Protein AF-0000000082959974 (afdb_homodimer)

Structure (mmCIF, N/CA/C/O backbone):
data_AF-0000000082959974-model_v1
#
loop_
_entity.id
_entity.type
_entity.pdbx_description
1 polymer 'CC192 protein'
#
loop_
_atom_site.group_PDB
_atom_site.id
_atom_site.type_symbol
_atom_site.label_atom_id
_atom_site.label_alt_id
_atom_site.label_comp_id
_atom_site.label_asym_id
_atom_site.label_entity_id
_atom_site.label_seq_id
_atom_site.pdbx_PDB_ins_code
_atom_site.Cartn_x
_atom_site.Cartn_y
_atom_site.Cartn_z
_atom_site.occupancy
_atom_site.B_iso_or_equiv
_atom_site.auth_seq_id
_atom_site.auth_comp_id
_atom_site.auth_asym_id
_atom_site.auth_atom_id
_atom_site.pdbx_PDB_model_num
ATOM 1 N N . LEU A 1 1 ? -2.906 54.062 16.203 1 38.41 1 LEU A N 1
ATOM 2 C CA . LEU A 1 1 ? -3.529 53.469 15.031 1 38.41 1 LEU A CA 1
ATOM 3 C C . LEU A 1 1 ? -2.672 52.312 14.477 1 38.41 1 LEU A C 1
ATOM 5 O O . LEU A 1 1 ? -3.191 51.406 13.852 1 38.41 1 LEU A O 1
ATOM 9 N N . LYS A 1 2 ? -1.518 52.5 14.406 1 48.66 2 LYS A N 1
ATOM 10 C CA . LYS A 1 2 ? -0.481 51.656 13.797 1 48.66 2 LYS A CA 1
ATOM 11 C C . LYS A 1 2 ? -0.351 50.312 14.516 1 48.66 2 LYS A C 1
ATOM 13 O O . LYS A 1 2 ? -0.073 49.312 13.891 1 48.66 2 LYS A O 1
ATOM 18 N N . LYS A 1 3 ? -0.309 50.344 15.781 1 52.84 3 LYS A N 1
ATOM 19 C CA . LYS A 1 3 ? -0.151 49.188 16.641 1 52.84 3 LYS A CA 1
ATOM 20 C C . LYS A 1 3 ? -1.328 48.219 16.484 1 52.84 3 LYS A C 1
ATOM 22 O O . LYS A 1 3 ? -1.151 47 16.5 1 52.84 3 LYS A O 1
ATOM 27 N N . GLU A 1 4 ? -2.557 48.75 16.391 1 52.41 4 GLU A N 1
ATOM 28 C CA . GLU A 1 4 ? -3.799 48 16.234 1 52.41 4 GLU A CA 1
ATOM 29 C C . GLU A 1 4 ? -3.82 47.219 14.914 1 52.41 4 GLU A C 1
ATOM 31 O O . GLU A 1 4 ? -4.328 46.094 14.844 1 52.41 4 GLU A O 1
ATOM 36 N N . SER A 1 5 ? -3.242 47.938 13.836 1 54.25 5 SER A N 1
ATOM 37 C CA . SER A 1 5 ? -3.312 47.469 12.453 1 54.25 5 SER A CA 1
ATOM 38 C C . SER A 1 5 ? -2.432 46.219 12.242 1 54.25 5 SER A C 1
ATOM 40 O O . SER A 1 5 ? -2.797 45.312 11.5 1 54.25 5 SER A O 1
ATOM 42 N N . LEU A 1 6 ? -1.198 46.469 12.867 1 54.16 6 LEU A N 1
ATOM 43 C CA . LEU A 1 6 ? -0.273 45.344 12.695 1 54.16 6 LEU A CA 1
ATOM 44 C C . LEU A 1 6 ? -0.819 44.094 13.359 1 54.16 6 LEU A C 1
ATOM 46 O O . LEU A 1 6 ? -0.614 42.969 12.859 1 54.16 6 LEU A O 1
ATOM 50 N N . GLU A 1 7 ? -1.55 44.438 14.484 1 61.69 7 GLU A N 1
ATOM 51 C CA . GLU A 1 7 ? -2.084 43.312 15.227 1 61.69 7 GLU A CA 1
ATOM 52 C C . GLU A 1 7 ? -3.131 42.562 14.406 1 61.69 7 GLU A C 1
ATOM 54 O O . GLU A 1 7 ? -3.201 41.312 14.453 1 61.69 7 GLU A O 1
ATOM 59 N N . THR A 1 8 ? -3.787 43.531 13.547 1 66.94 8 THR A N 1
ATOM 60 C CA . THR A 1 8 ? -4.867 42.969 12.758 1 66.94 8 THR A CA 1
ATOM 61 C C . THR A 1 8 ? -4.312 42.188 11.57 1 66.94 8 THR A C 1
ATOM 63 O O . THR A 1 8 ? -4.785 41.062 11.273 1 66.94 8 THR A O 1
ATOM 66 N N . GLY A 1 9 ? -3.162 42.656 10.938 1 71.44 9 GLY A N 1
ATOM 67 C CA . GLY A 1 9 ? -2.584 42 9.781 1 71.44 9 GLY A CA 1
ATOM 68 C C . GLY A 1 9 ? -1.885 40.719 10.125 1 71.44 9 GLY A C 1
ATOM 69 O O . GLY A 1 9 ? -2.02 39.719 9.406 1 71.44 9 GLY A O 1
ATOM 70 N N . HIS A 1 10 ? -1.186 40.844 11.227 1 78.5 10 HIS A N 1
ATOM 71 C CA . HIS A 1 10 ? -0.457 39.656 11.672 1 78.5 10 HIS A CA 1
ATOM 72 C C . HIS A 1 10 ? -1.412 38.531 12.055 1 78.5 10 HIS A C 1
ATOM 74 O O . HIS A 1 10 ? -1.171 37.375 11.719 1 78.5 10 HIS A O 1
ATOM 80 N N . MET A 1 11 ? -2.521 38.938 12.68 1 78.88 11 MET A N 1
ATOM 81 C CA . MET A 1 11 ? -3.518 37.969 13.062 1 78.88 11 MET A CA 1
ATOM 82 C C . MET A 1 11 ? -4.18 37.344 11.836 1 78.88 11 MET A C 1
ATOM 84 O O . MET A 1 11 ? -4.398 36.125 11.781 1 78.88 11 MET A O 1
ATOM 88 N N . ALA A 1 12 ? -4.457 38.219 10.875 1 81.81 12 ALA A N 1
ATOM 89 C CA . ALA A 1 12 ? -5.039 37.75 9.625 1 81.81 12 ALA A CA 1
ATOM 90 C C . ALA A 1 12 ? -4.098 36.781 8.922 1 81.81 12 ALA A C 1
ATOM 92 O O . ALA A 1 12 ? -4.535 35.75 8.375 1 81.81 12 ALA A O 1
ATOM 93 N N . PHE A 1 13 ? -2.863 37.094 8.906 1 85.94 13 PHE A N 1
ATOM 94 C CA . PHE A 1 13 ? -1.85 36.25 8.305 1 85.94 13 PHE A CA 1
ATOM 95 C C . PHE A 1 13 ? -1.789 34.906 9.016 1 85.94 13 PHE A C 1
ATOM 97 O O . PHE A 1 13 ? -1.731 33.844 8.367 1 85.94 13 PHE A O 1
ATOM 104 N N . THR A 1 14 ? -1.792 34.906 10.344 1 87.88 14 THR A N 1
ATOM 105 C CA . THR A 1 14 ? -1.698 33.688 11.141 1 87.88 14 THR A CA 1
ATOM 106 C C . THR A 1 14 ? -2.934 32.812 10.938 1 87.88 14 THR A C 1
ATOM 108 O O . THR A 1 14 ? -2.826 31.578 10.844 1 87.88 14 THR A O 1
ATOM 111 N N . LEU A 1 15 ? -4.059 33.375 10.836 1 87.19 15 LEU A N 1
ATOM 112 C CA . LEU A 1 15 ? -5.297 32.625 10.633 1 87.19 15 LEU A CA 1
ATOM 113 C C . LEU A 1 15 ? -5.324 31.984 9.25 1 87.19 15 LEU A C 1
ATOM 115 O O . LEU A 1 15 ? -5.828 30.875 9.094 1 87.19 15 LEU A O 1
ATOM 119 N N . ALA A 1 16 ? -4.777 32.688 8.297 1 91.88 16 ALA A N 1
ATOM 120 C CA . ALA A 1 16 ? -4.664 32.125 6.957 1 91.88 16 ALA A CA 1
ATOM 121 C C . ALA A 1 16 ? -3.715 30.938 6.945 1 91.88 16 ALA A C 1
ATOM 123 O O . ALA A 1 16 ? -3.963 29.938 6.254 1 91.88 16 ALA A O 1
ATOM 124 N N . GLN A 1 17 ? -2.629 31.062 7.715 1 94.88 17 GLN A N 1
ATOM 125 C CA . GLN A 1 17 ? -1.685 29.953 7.828 1 94.88 17 GLN A CA 1
ATOM 126 C C . GLN A 1 17 ? -2.334 28.734 8.484 1 94.88 17 GLN A C 1
ATOM 128 O O . GLN A 1 17 ? -2.123 27.609 8.055 1 94.88 17 GLN A O 1
ATOM 133 N N . LEU A 1 18 ? -3.068 28.938 9.484 1 95.5 18 LEU A N 1
ATOM 134 C CA . LEU A 1 18 ? -3.789 27.859 10.164 1 95.5 18 LEU A CA 1
ATOM 135 C C . LEU A 1 18 ? -4.727 27.141 9.203 1 95.5 18 LEU A C 1
ATOM 137 O O . LEU A 1 18 ? -4.742 25.906 9.148 1 95.5 18 LEU A O 1
ATOM 141 N N . GLU A 1 19 ? -5.438 27.922 8.484 1 96.44 19 GLU A N 1
ATOM 142 C CA . GLU A 1 19 ? -6.383 27.344 7.531 1 96.44 19 GLU A CA 1
ATOM 143 C C . GLU A 1 19 ? -5.66 26.516 6.465 1 96.44 19 GLU A C 1
ATOM 145 O O . GLU A 1 19 ? -6.121 25.438 6.094 1 96.44 19 GLU A O 1
ATOM 150 N N . ALA A 1 20 ? -4.574 27.031 5.977 1 97.94 20 ALA A N 1
ATOM 151 C CA . ALA A 1 20 ? -3.799 26.328 4.957 1 97.94 20 ALA A CA 1
ATOM 152 C C . ALA A 1 20 ? -3.254 25 5.492 1 97.94 20 ALA A C 1
ATOM 154 O O . ALA A 1 20 ? -3.295 23.984 4.805 1 97.94 20 ALA A O 1
ATOM 155 N N . LEU A 1 21 ? -2.791 25.062 6.711 1 98.56 21 LEU A N 1
ATOM 156 C CA . LEU A 1 21 ? -2.238 23.844 7.32 1 98.56 21 LEU A CA 1
ATOM 157 C C . LEU A 1 21 ? -3.33 22.812 7.562 1 98.56 21 LEU A C 1
ATOM 159 O O . LEU A 1 21 ? -3.098 21.609 7.406 1 98.56 21 LEU A O 1
ATOM 163 N N . GLU A 1 22 ? -4.438 23.234 7.938 1 98.5 22 GLU A N 1
ATOM 164 C CA . GLU A 1 22 ? -5.562 22.328 8.133 1 98.5 22 GLU A CA 1
ATOM 165 C C . GLU A 1 22 ? -5.938 21.625 6.836 1 98.5 22 GLU A C 1
ATOM 167 O O . GLU A 1 22 ? -6.238 20.438 6.836 1 98.5 22 GLU A O 1
ATOM 172 N N . ILE A 1 23 ? -5.945 22.312 5.762 1 98.81 23 ILE A N 1
ATOM 173 C CA . ILE A 1 23 ? -6.273 21.75 4.457 1 98.81 23 ILE A CA 1
ATOM 174 C C . ILE A 1 23 ? -5.211 20.734 4.055 1 98.81 23 ILE A C 1
ATOM 176 O O . ILE A 1 23 ? -5.539 19.625 3.627 1 98.81 23 ILE A O 1
ATOM 180 N N . CYS A 1 24 ? -3.99 21.188 4.227 1 98.75 24 CYS A N 1
ATOM 181 C CA . CYS A 1 24 ? -2.896 20.281 3.887 1 98.75 24 CYS A CA 1
ATOM 182 C C . CYS A 1 24 ? -2.959 19.016 4.727 1 98.75 24 CYS A C 1
ATOM 184 O O . CYS A 1 24 ? -2.734 17.906 4.215 1 98.75 24 CYS A O 1
ATOM 186 N N . LEU A 1 25 ? -3.238 19.156 5.957 1 98.88 25 LEU A N 1
ATOM 187 C CA . LEU A 1 25 ? -3.334 18.016 6.844 1 98.88 25 LEU A CA 1
ATOM 188 C C . LEU A 1 25 ? -4.48 17.094 6.422 1 98.88 25 LEU A C 1
ATOM 190 O O . LEU A 1 25 ? -4.312 15.875 6.359 1 98.88 25 LEU A O 1
ATOM 194 N N . LYS A 1 26 ? -5.551 17.688 6.113 1 98.75 26 LYS A N 1
ATOM 195 C CA . LYS A 1 26 ? -6.68 16.906 5.641 1 98.75 26 LYS A CA 1
ATOM 196 C C . LYS A 1 26 ? -6.32 16.125 4.371 1 98.75 26 LYS A C 1
ATOM 198 O O . LYS A 1 26 ? -6.688 14.961 4.223 1 98.75 26 LYS A O 1
ATOM 203 N N . GLU A 1 27 ? -5.691 16.734 3.512 1 98.75 27 GLU A N 1
ATOM 204 C CA . GLU A 1 27 ? -5.285 16.094 2.264 1 98.75 27 GLU A CA 1
ATOM 205 C C . GLU A 1 27 ? -4.309 14.953 2.52 1 98.75 27 GLU A C 1
ATOM 207 O O . GLU A 1 27 ? -4.426 13.883 1.921 1 98.75 27 GLU A O 1
ATOM 212 N N . ALA A 1 28 ? -3.438 15.18 3.357 1 98.69 28 ALA A N 1
ATOM 213 C CA . ALA A 1 28 ? -2.453 14.148 3.689 1 98.69 28 ALA A CA 1
ATOM 214 C C . ALA A 1 28 ? -3.117 12.945 4.352 1 98.69 28 ALA A C 1
ATOM 216 O O . ALA A 1 28 ? -2.771 11.805 4.059 1 98.69 28 ALA A O 1
ATOM 217 N N . GLU A 1 29 ? -3.959 13.281 5.191 1 98.88 29 GLU A N 1
ATOM 218 C CA . GLU A 1 29 ? -4.66 12.203 5.887 1 98.88 29 GLU A CA 1
ATOM 219 C C . GLU A 1 29 ? -5.516 11.391 4.922 1 98.88 29 GLU A C 1
ATOM 221 O O . GLU A 1 29 ? -5.605 10.164 5.047 1 98.88 29 GLU A O 1
ATOM 226 N N . GLU A 1 30 ? -6.117 12.031 4.012 1 98.81 30 GLU A N 1
ATOM 227 C CA . GLU A 1 30 ? -6.918 11.344 3.006 1 98.81 30 GLU A CA 1
ATOM 228 C C . GLU A 1 30 ? -6.039 10.484 2.096 1 98.81 30 GLU A C 1
ATOM 230 O O . GLU A 1 30 ? -6.438 9.391 1.69 1 98.81 30 GLU A O 1
ATOM 235 N N . LYS A 1 31 ? -4.949 11.055 1.801 1 98.75 31 LYS A N 1
ATOM 236 C CA . LYS A 1 31 ? -3.984 10.289 1.021 1 98.75 31 LYS A CA 1
ATOM 237 C C . LYS A 1 31 ? -3.551 9.031 1.77 1 98.75 31 LYS A C 1
ATOM 239 O O . LYS A 1 31 ? -3.506 7.941 1.192 1 98.75 31 LYS A O 1
ATOM 244 N N . ALA A 1 32 ? -3.311 9.109 3 1 98.69 32 ALA A N 1
ATOM 245 C CA . ALA A 1 32 ? -2.898 7.969 3.812 1 98.69 32 ALA A CA 1
ATOM 246 C C . ALA A 1 32 ? -4.016 6.93 3.906 1 98.69 32 ALA A C 1
ATOM 248 O O . ALA A 1 32 ? -3.762 5.727 3.809 1 98.69 32 ALA A O 1
ATOM 249 N N . LYS A 1 33 ? -5.105 7.465 4.078 1 98.69 33 LYS A N 1
ATOM 250 C CA . LYS A 1 33 ? -6.262 6.574 4.152 1 98.69 33 LYS A CA 1
ATOM 251 C C . LYS A 1 33 ? -6.445 5.805 2.846 1 98.69 33 LYS A C 1
ATOM 253 O O . LYS A 1 33 ? -6.75 4.609 2.861 1 98.69 33 LYS A O 1
ATOM 258 N N . SER A 1 34 ? -6.316 6.406 1.755 1 98.81 34 SER A N 1
ATOM 259 C CA . SER A 1 34 ? -6.434 5.781 0.441 1 98.81 34 SER A CA 1
ATOM 260 C C . SER A 1 34 ? -5.363 4.715 0.238 1 98.81 34 SER A C 1
ATOM 262 O O . SER A 1 34 ? -5.66 3.611 -0.224 1 98.81 34 SER A O 1
ATOM 264 N N . LEU A 1 35 ? -4.207 5.023 0.646 1 98.88 35 LEU A N 1
ATOM 265 C CA . LEU A 1 35 ? -3.094 4.09 0.509 1 98.88 35 LEU A CA 1
ATOM 266 C C . LEU A 1 35 ? -3.287 2.879 1.415 1 98.88 35 LEU A C 1
ATOM 268 O O . LEU A 1 35 ? -2.975 1.751 1.026 1 98.88 35 LEU A O 1
ATOM 272 N N . SER A 1 36 ? -3.775 3.178 2.518 1 98.75 36 SER A N 1
ATOM 273 C CA . SER A 1 36 ? -4.035 2.082 3.447 1 98.75 36 SER A CA 1
ATOM 274 C C . SER A 1 36 ? -5.043 1.095 2.869 1 98.75 36 SER A C 1
ATOM 276 O O . SER A 1 36 ? -4.879 -0.12 3.008 1 98.75 36 SER A O 1
ATOM 278 N N . LYS A 1 37 ? -6.031 1.647 2.258 1 98.81 37 LYS A N 1
ATOM 279 C CA . LYS A 1 37 ? -7.039 0.8 1.627 1 98.81 37 LYS A CA 1
ATOM 280 C C . LYS A 1 37 ? -6.441 0.008 0.467 1 98.81 37 LYS A C 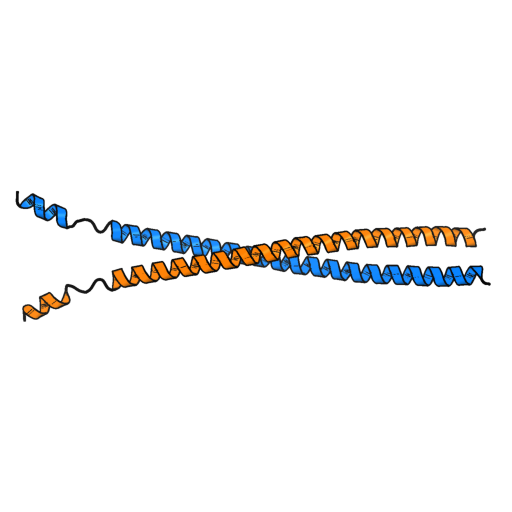1
ATOM 282 O O . LYS A 1 37 ? -6.734 -1.179 0.304 1 98.81 37 LYS A O 1
ATOM 287 N N . GLN A 1 38 ? -5.68 0.628 -0.207 1 98.62 38 GLN A N 1
ATOM 288 C CA . GLN A 1 38 ? -5.035 -0.028 -1.339 1 98.62 38 GLN A CA 1
ATOM 289 C C . GLN A 1 38 ? -4.09 -1.13 -0.87 1 98.62 38 GLN A C 1
ATOM 291 O O . GLN A 1 38 ? -4.043 -2.211 -1.462 1 98.62 38 GLN A O 1
ATOM 296 N N . LEU A 1 39 ? -3.426 -0.847 0.144 1 98.56 39 LEU A N 1
ATOM 297 C CA . LEU A 1 39 ? -2.498 -1.827 0.697 1 98.56 39 LEU A CA 1
ATOM 298 C C . LEU A 1 39 ? -3.246 -3.045 1.23 1 98.56 39 LEU A C 1
ATOM 300 O O . LEU A 1 39 ? -2.838 -4.184 0.993 1 98.56 39 LEU A O 1
ATOM 304 N N . ALA A 1 40 ? -4.27 -2.787 1.858 1 97.81 40 ALA A N 1
ATOM 305 C CA . ALA A 1 40 ? -5.082 -3.893 2.355 1 97.81 40 ALA A CA 1
ATOM 306 C C . ALA A 1 40 ? -5.594 -4.758 1.208 1 97.81 40 ALA A C 1
ATOM 308 O O . ALA A 1 40 ? -5.578 -5.988 1.294 1 97.81 40 ALA A O 1
ATOM 309 N N . ALA A 1 41 ? -6.059 -4.195 0.114 1 97.88 41 ALA A N 1
ATOM 310 C CA . ALA A 1 41 ? -6.535 -4.93 -1.057 1 97.88 41 ALA A CA 1
ATOM 311 C C . ALA A 1 41 ? -5.41 -5.75 -1.682 1 97.88 41 ALA A C 1
ATOM 313 O O . ALA A 1 41 ? -5.629 -6.887 -2.111 1 97.88 41 ALA A O 1
ATOM 314 N N . SER A 1 42 ? -4.312 -5.18 -1.653 1 98.31 42 SER A N 1
ATOM 315 C CA . SER A 1 42 ? -3.152 -5.863 -2.211 1 98.31 42 SER A CA 1
ATOM 316 C C . SER A 1 42 ? -2.803 -7.109 -1.404 1 98.31 42 SER A C 1
ATOM 318 O O . SER A 1 42 ? -2.439 -8.141 -1.973 1 98.31 42 SER A O 1
ATOM 320 N N . GLU A 1 43 ? -2.971 -6.977 -0.161 1 96.69 43 GLU A N 1
ATOM 321 C CA . GLU A 1 43 ? -2.699 -8.117 0.704 1 96.69 43 GLU A CA 1
ATOM 322 C C . GLU A 1 43 ? -3.672 -9.266 0.431 1 96.69 43 GLU A C 1
ATOM 324 O O . GLU A 1 43 ? -3.285 -10.43 0.446 1 96.69 43 GLU A O 1
ATOM 329 N N . GLY A 1 44 ? -4.848 -8.906 0.139 1 97.12 44 GLY A N 1
ATOM 330 C CA . GLY A 1 44 ? -5.816 -9.906 -0.281 1 97.12 44 GLY A CA 1
ATOM 331 C C . GLY A 1 44 ? -5.441 -10.586 -1.583 1 97.12 44 GLY A C 1
ATOM 332 O O . GLY A 1 44 ? -5.586 -11.805 -1.715 1 97.12 44 GLY A O 1
ATOM 333 N N . THR A 1 45 ? -5.008 -9.805 -2.49 1 97.31 45 THR A N 1
ATOM 334 C CA . THR A 1 45 ? -4.566 -10.336 -3.773 1 97.31 45 THR A CA 1
ATOM 335 C C . THR A 1 45 ? -3.357 -11.25 -3.592 1 97.31 45 THR A C 1
ATOM 337 O O . THR A 1 45 ? -3.295 -12.336 -4.18 1 97.31 45 THR A O 1
ATOM 340 N N . LYS A 1 46 ? -2.504 -10.812 -2.768 1 98.25 46 LYS A N 1
ATOM 341 C CA . LYS A 1 46 ? -1.312 -11.594 -2.465 1 98.25 46 LYS A CA 1
ATOM 342 C C . LYS A 1 46 ? -1.685 -12.961 -1.888 1 98.25 46 LYS A C 1
ATOM 344 O O . LYS A 1 46 ? -1.123 -13.984 -2.287 1 98.25 46 LYS A O 1
ATOM 349 N N . SER A 1 47 ? -2.594 -12.992 -1.039 1 98.25 47 SER A N 1
ATOM 350 C CA . SER A 1 47 ? -3.033 -14.227 -0.396 1 98.25 47 SER A CA 1
ATOM 351 C C . SER A 1 47 ? -3.637 -15.195 -1.409 1 98.25 47 SER A C 1
ATOM 353 O O . SER A 1 47 ? -3.33 -16.391 -1.394 1 98.25 47 SER A O 1
ATOM 355 N N . LYS A 1 48 ? -4.422 -14.641 -2.322 1 98.56 48 LYS A N 1
ATOM 356 C CA . LYS A 1 48 ? -5.051 -15.461 -3.355 1 98.56 48 LYS A CA 1
ATOM 357 C C . LYS A 1 48 ? -4.008 -16.031 -4.309 1 98.56 48 LYS A C 1
ATOM 359 O O . LYS A 1 48 ? -4.113 -17.188 -4.723 1 98.56 48 LYS A O 1
ATOM 364 N N . LEU A 1 49 ? -3.064 -15.281 -4.582 1 98.81 49 LEU A N 1
ATOM 365 C CA . LEU A 1 49 ? -2.01 -15.742 -5.48 1 98.81 49 LEU A CA 1
ATOM 366 C C . LEU A 1 49 ? -1.174 -16.844 -4.82 1 98.81 49 LEU A C 1
ATOM 368 O O . LEU A 1 49 ? -0.774 -17.797 -5.48 1 98.81 49 LEU A O 1
ATOM 372 N N . LEU A 1 50 ? -0.968 -16.703 -3.51 1 98.75 50 LEU A N 1
ATOM 373 C CA . LEU A 1 50 ? -0.214 -17.719 -2.783 1 98.75 50 LEU A CA 1
ATOM 374 C C . LEU A 1 50 ? -0.984 -19.047 -2.732 1 98.75 50 LEU A C 1
ATOM 376 O O . LEU A 1 50 ? -0.392 -20.109 -2.854 1 98.75 50 LEU A O 1
ATOM 380 N N . GLU A 1 51 ? -2.223 -18.906 -2.562 1 98.62 51 GLU A N 1
ATOM 381 C CA . GLU A 1 51 ? -3.059 -20.094 -2.592 1 98.62 51 GLU A CA 1
ATOM 382 C C . GLU A 1 51 ? -3.023 -20.766 -3.967 1 98.62 51 GLU A C 1
ATOM 384 O O . GLU A 1 51 ? -2.951 -21.984 -4.066 1 98.62 51 GLU A O 1
ATOM 389 N N . GLN A 1 52 ? -3.107 -19.969 -4.941 1 98.75 52 GLN A N 1
ATOM 390 C CA . GLN A 1 52 ? -3.049 -20.469 -6.309 1 98.75 52 GLN A CA 1
ATOM 391 C C . GLN A 1 52 ? -1.715 -21.172 -6.582 1 98.75 52 GLN A C 1
ATOM 393 O O . GLN A 1 52 ? -1.677 -22.234 -7.199 1 98.75 52 GLN A O 1
ATOM 398 N N . VAL A 1 53 ? -0.69 -20.625 -6.145 1 98.75 53 VAL A N 1
ATOM 399 C CA . VAL A 1 53 ? 0.635 -21.219 -6.297 1 98.75 53 VAL A CA 1
ATOM 400 C C . VAL A 1 53 ? 0.679 -22.578 -5.598 1 98.75 53 VAL A C 1
ATOM 402 O O . VAL A 1 53 ? 1.147 -23.562 -6.172 1 98.75 53 VAL A O 1
ATOM 405 N N . SER A 1 54 ? 0.173 -22.594 -4.465 1 98.5 54 SER A N 1
ATOM 406 C CA . SER A 1 54 ? 0.163 -23.828 -3.688 1 98.5 54 SER A CA 1
ATOM 407 C C . SER A 1 54 ? -0.623 -24.922 -4.398 1 98.5 54 SER A C 1
ATOM 409 O O . SER A 1 54 ? -0.166 -26.062 -4.484 1 98.5 54 SER A O 1
ATOM 411 N N . TRP A 1 55 ? -1.76 -24.562 -4.895 1 98.06 55 TRP A N 1
ATOM 412 C CA . TRP A 1 55 ? -2.613 -25.5 -5.602 1 98.06 55 TRP A CA 1
ATOM 413 C C . TRP A 1 55 ? -1.916 -26.047 -6.848 1 98.06 55 TRP A C 1
ATOM 415 O O . TRP A 1 55 ? -1.931 -27.25 -7.102 1 98.06 55 TRP A O 1
ATOM 425 N N . LEU A 1 56 ? -1.229 -25.25 -7.523 1 97.62 56 LEU A N 1
ATOM 426 C CA . LEU A 1 56 ? -0.532 -25.641 -8.742 1 97.62 56 LEU A CA 1
ATOM 427 C C . LEU A 1 56 ? 0.659 -26.547 -8.43 1 97.62 56 LEU A C 1
ATOM 429 O O . LEU A 1 56 ? 0.928 -27.5 -9.148 1 97.62 56 LEU A O 1
ATOM 433 N N . GLU A 1 57 ? 1.321 -26.219 -7.34 1 97.12 57 GLU A N 1
ATOM 434 C CA . GLU A 1 57 ? 2.441 -27.047 -6.91 1 97.12 57 GLU A CA 1
ATOM 435 C C . GLU A 1 57 ? 1.97 -28.438 -6.492 1 97.12 57 GLU A C 1
ATOM 437 O O . GLU A 1 57 ? 2.621 -29.438 -6.797 1 97.12 57 GLU A O 1
ATOM 442 N N . GLU A 1 58 ? 0.858 -28.5 -5.875 1 94.94 58 GLU A N 1
ATOM 443 C CA . GLU A 1 58 ? 0.293 -29.781 -5.465 1 94.94 58 GLU A CA 1
ATOM 444 C C . GLU A 1 58 ? -0.121 -30.625 -6.672 1 94.94 58 GLU A C 1
ATOM 446 O O . GLU A 1 58 ? 0.131 -31.828 -6.719 1 94.94 58 GLU A O 1
ATOM 451 N N . LYS A 1 59 ? -0.65 -29.938 -7.605 1 91.38 59 LYS A N 1
ATOM 452 C CA . LYS A 1 59 ? -1.063 -30.625 -8.82 1 91.38 59 LYS A CA 1
ATOM 453 C C . LYS A 1 59 ? 0.145 -31.141 -9.602 1 91.38 59 LYS A C 1
ATOM 455 O O . LYS A 1 59 ? 0.124 -32.25 -10.117 1 91.38 59 LYS A O 1
ATOM 460 N N . LEU A 1 60 ? 1.105 -30.359 -9.633 1 88.81 60 LEU A N 1
ATOM 461 C CA . LEU A 1 60 ? 2.33 -30.75 -10.32 1 88.81 60 LEU A CA 1
ATOM 462 C C . LEU A 1 60 ? 3.025 -31.906 -9.594 1 88.81 60 LEU A C 1
ATOM 464 O O . LEU A 1 60 ? 3.539 -32.812 -10.234 1 88.81 60 LEU A O 1
ATOM 468 N N . GLY A 1 61 ? 2.965 -31.797 -8.375 1 85.31 61 GLY A N 1
ATOM 469 C CA . GLY A 1 61 ? 3.555 -32.844 -7.578 1 85.31 61 GLY A CA 1
ATOM 470 C C . GLY A 1 61 ? 2.826 -34.188 -7.723 1 85.31 61 GLY A C 1
ATOM 471 O O . GLY A 1 61 ? 3.455 -35.25 -7.762 1 85.31 61 GLY A O 1
ATOM 472 N N . ALA A 1 62 ? 1.574 -34.188 -7.883 1 83.62 62 ALA A N 1
ATOM 473 C CA . ALA A 1 62 ? 0.751 -35.375 -8.055 1 83.62 62 ALA A CA 1
ATOM 474 C C . ALA A 1 62 ? 0.971 -36 -9.422 1 83.62 62 ALA A C 1
ATOM 476 O O . ALA A 1 62 ? 1.017 -37.219 -9.555 1 83.62 62 ALA A O 1
ATOM 477 N N . LEU A 1 63 ? 1.219 -35.219 -10.414 1 78 63 LEU A N 1
ATOM 478 C CA . LEU A 1 63 ? 1.449 -35.719 -11.758 1 78 63 LEU A CA 1
ATOM 479 C C . LEU A 1 63 ? 2.855 -36.281 -11.891 1 78 63 LEU A C 1
ATOM 481 O O . LEU A 1 63 ? 3.062 -37.281 -12.594 1 7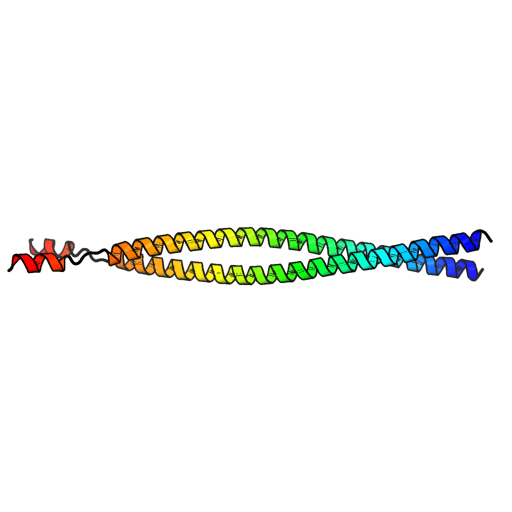8 63 LEU A O 1
ATOM 485 N N . ASP A 1 64 ? 3.686 -35.688 -11.305 1 73 64 ASP A N 1
ATOM 486 C CA . ASP A 1 64 ? 5.055 -36.188 -11.32 1 73 64 ASP A CA 1
ATOM 487 C C . ASP A 1 64 ? 5.156 -37.562 -10.633 1 73 64 ASP A C 1
ATOM 489 O O . ASP A 1 64 ? 5.926 -38.406 -11.055 1 73 64 ASP A O 1
ATOM 493 N N . HIS A 1 65 ? 4.383 -37.719 -9.562 1 69.75 65 HIS A N 1
ATOM 494 C CA . HIS A 1 65 ? 4.371 -39 -8.867 1 69.75 65 HIS A CA 1
ATOM 495 C C . HIS A 1 65 ? 3.697 -40.094 -9.711 1 69.75 65 HIS A C 1
ATOM 497 O O . HIS A 1 65 ? 4.09 -41.25 -9.656 1 69.75 65 HIS A O 1
ATOM 503 N N . LYS A 1 66 ? 2.738 -39.812 -10.445 1 65.38 66 LYS A N 1
ATOM 504 C CA . LYS A 1 66 ? 2.113 -40.75 -11.367 1 65.38 66 LYS A CA 1
ATOM 505 C C . LYS A 1 66 ? 3.062 -41.125 -12.508 1 65.38 66 LYS A C 1
ATOM 507 O O . LYS A 1 66 ? 3.148 -42.281 -12.898 1 65.38 66 LYS A O 1
ATOM 512 N N . GLU A 1 67 ? 3.676 -40.156 -13.039 1 57.75 67 GLU A N 1
ATOM 513 C CA . GLU A 1 67 ? 4.637 -40.469 -14.094 1 57.75 67 GLU A CA 1
ATOM 514 C C . GLU A 1 67 ? 5.848 -41.219 -13.531 1 57.75 67 GLU A C 1
ATOM 516 O O . GLU A 1 67 ? 6.406 -42.094 -14.195 1 57.75 67 GLU A O 1
ATOM 521 N N . GLY A 1 68 ? 6.285 -40.812 -12.492 1 57.09 68 GLY A N 1
ATOM 522 C CA . GLY A 1 68 ? 7.406 -41.469 -11.859 1 57.09 68 GLY A CA 1
ATOM 523 C C . GLY A 1 68 ? 7.043 -42.844 -11.297 1 57.09 68 GLY A C 1
ATOM 524 O O . GLY A 1 68 ? 7.91 -43.688 -11.125 1 57.09 68 GLY A O 1
ATOM 525 N N . SER A 1 69 ? 5.832 -42.875 -10.797 1 50.88 69 SER A N 1
ATOM 526 C CA . SER A 1 69 ? 5.391 -44.188 -10.336 1 50.88 69 SER A CA 1
ATOM 527 C C . SER A 1 69 ? 5.094 -45.125 -11.508 1 50.88 69 SER A C 1
ATOM 529 O O . SER A 1 69 ? 4.707 -46.281 -11.312 1 50.88 69 SER A O 1
ATOM 531 N N . GLY A 1 70 ? 4.867 -44.656 -12.703 1 50.09 70 GLY A N 1
ATOM 532 C CA . GLY A 1 70 ? 4.824 -45.625 -13.797 1 50.09 70 GLY A CA 1
ATOM 533 C C . GLY A 1 7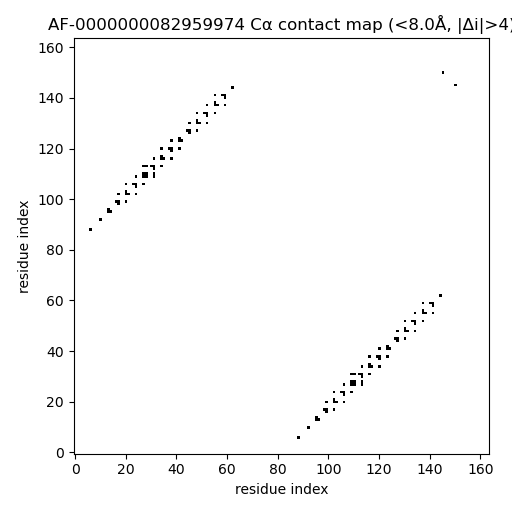0 ? 5.879 -46.719 -13.672 1 50.09 70 GLY A C 1
ATOM 534 O O . GLY A 1 70 ? 7.074 -46.438 -13.789 1 50.09 70 GLY A O 1
ATOM 535 N N . GLU A 1 71 ? 5.785 -47.5 -12.828 1 45.81 71 GLU A N 1
ATOM 536 C CA . GLU A 1 71 ? 6.48 -48.719 -12.516 1 45.81 71 GLU A CA 1
ATOM 537 C C . GLU A 1 71 ? 6.953 -49.438 -13.789 1 45.81 71 GLU A C 1
ATOM 539 O O . GLU A 1 71 ? 6.297 -49.344 -14.828 1 45.81 71 GLU A O 1
ATOM 544 N N . PRO A 1 72 ? 8.227 -49.875 -13.758 1 45.97 72 PRO A N 1
ATOM 545 C CA . PRO A 1 72 ? 8.93 -50.75 -14.688 1 45.97 72 PRO A CA 1
ATOM 546 C C . PRO A 1 72 ? 8.117 -52 -15.047 1 45.97 72 PRO A C 1
ATOM 548 O O . PRO A 1 72 ? 7.777 -52.812 -14.164 1 45.97 72 PRO A O 1
ATOM 551 N N . TYR A 1 73 ? 7.02 -51.938 -15.586 1 43.81 73 TYR A N 1
ATOM 552 C CA . TYR A 1 73 ? 6.566 -53.188 -16.125 1 43.81 73 TYR A CA 1
ATOM 553 C C . TYR A 1 73 ? 7.746 -54.031 -16.609 1 43.81 73 TYR A C 1
ATOM 555 O O . TYR A 1 73 ? 7.586 -55.219 -16.953 1 43.81 73 TYR A O 1
ATOM 563 N N . LYS A 1 74 ? 8.852 -53.406 -16.922 1 41.72 74 LYS A N 1
ATOM 564 C CA . LYS A 1 74 ? 9.984 -54.156 -17.453 1 41.72 74 LYS A CA 1
ATOM 565 C C . LYS A 1 74 ? 10.531 -55.156 -16.422 1 41.72 74 LYS A C 1
ATOM 567 O O . LYS A 1 74 ? 11.219 -56.094 -16.781 1 41.72 74 LYS A O 1
ATOM 572 N N . LYS A 1 75 ? 10.375 -54.906 -15.195 1 42.91 75 LYS A N 1
ATOM 573 C CA . LYS A 1 75 ? 11.133 -55.844 -14.367 1 42.91 75 LYS A CA 1
ATOM 574 C C . LYS A 1 75 ? 10.438 -57.188 -14.289 1 42.91 75 LYS A C 1
ATOM 576 O O . LYS A 1 75 ? 11.055 -58.188 -13.945 1 42.91 75 LYS A O 1
ATOM 581 N N . MET A 1 76 ? 9.172 -57.25 -14.281 1 38.91 76 MET A N 1
ATOM 582 C CA . MET A 1 76 ? 8.641 -58.594 -14.031 1 38.91 76 MET A CA 1
ATOM 583 C C . MET A 1 76 ? 8.898 -59.5 -15.227 1 38.91 76 MET A C 1
ATOM 585 O O . MET A 1 76 ? 8.664 -60.688 -15.148 1 38.91 76 MET A O 1
ATOM 589 N N . VAL A 1 77 ? 9.031 -58.969 -16.469 1 39.16 77 VAL A N 1
ATOM 590 C CA . VAL A 1 77 ? 9.125 -59.969 -17.547 1 39.16 77 VAL A CA 1
ATOM 591 C C . VAL A 1 77 ? 10.453 -60.719 -17.438 1 39.16 77 VAL A C 1
ATOM 593 O O . VAL A 1 77 ? 10.688 -61.656 -18.172 1 39.16 77 VAL A O 1
ATOM 596 N N . LEU A 1 78 ? 11.406 -59.938 -16.844 1 37.97 78 LEU A N 1
ATOM 597 C CA . LEU A 1 78 ? 12.641 -60.719 -16.953 1 37.97 78 LEU A CA 1
ATOM 598 C C . LEU A 1 78 ? 12.633 -61.906 -16 1 37.97 78 LEU A C 1
ATOM 600 O O . LEU A 1 78 ? 13.492 -62.781 -16.078 1 37.97 78 LEU A O 1
ATOM 604 N N . ALA A 1 79 ? 11.953 -61.75 -14.891 1 39.03 79 ALA A N 1
ATOM 605 C CA . ALA A 1 79 ? 12.258 -62.875 -13.984 1 39.03 79 ALA A CA 1
ATOM 606 C C . ALA A 1 79 ? 11.609 -64.188 -14.469 1 39.03 79 ALA A C 1
ATOM 608 O O . ALA A 1 79 ? 11.992 -65.25 -14.039 1 39.03 79 ALA A O 1
ATOM 609 N N . LYS A 1 80 ? 10.492 -64.062 -15.18 1 40.69 80 LYS A N 1
ATOM 610 C CA . LYS A 1 80 ? 9.969 -65.375 -15.406 1 40.69 80 LYS A CA 1
ATOM 611 C C . LYS A 1 80 ? 10.875 -66.188 -16.359 1 40.69 80 LYS A C 1
ATOM 613 O O . LYS A 1 80 ? 10.664 -67.375 -16.578 1 40.69 80 LYS A O 1
ATOM 618 N N . ASP A 1 81 ? 11.719 -65.438 -17.141 1 40.72 81 ASP A N 1
ATOM 619 C CA . ASP A 1 81 ? 12.406 -66.312 -18.078 1 40.72 81 ASP A CA 1
ATOM 620 C C . ASP A 1 81 ? 13.531 -67.062 -17.375 1 40.72 81 ASP A C 1
ATOM 622 O O . ASP A 1 81 ? 14.156 -67.938 -17.969 1 40.72 81 ASP A O 1
ATOM 626 N N . GLN A 1 82 ? 13.852 -66.562 -16.094 1 30.53 82 GLN A N 1
ATOM 627 C CA . GLN A 1 82 ? 14.82 -67.5 -15.617 1 30.53 82 GLN A CA 1
ATOM 628 C C . GLN A 1 82 ? 14.133 -68.75 -15.047 1 30.53 82 GLN A C 1
ATOM 630 O O . GLN A 1 82 ? 13.031 -68.688 -14.508 1 30.53 82 GLN A O 1
ATOM 635 N N . LEU B 1 1 ? -3.994 48.031 29.594 1 39.38 1 LEU B N 1
ATOM 636 C CA . LEU B 1 1 ? -3.219 46.812 29.875 1 39.38 1 LEU B CA 1
ATOM 637 C C . LEU B 1 1 ? -3.912 45.594 29.344 1 39.38 1 LEU B C 1
ATOM 639 O O . LEU B 1 1 ? -3.27 44.562 29.109 1 39.38 1 LEU B O 1
ATOM 643 N N . LYS B 1 2 ? -5.039 45.5 29.469 1 48.88 2 LYS B N 1
ATOM 644 C CA . LYS B 1 2 ? -5.941 44.406 29.219 1 48.88 2 LYS B CA 1
ATOM 645 C C . LYS B 1 2 ? -5.957 44.031 27.734 1 48.88 2 LYS B C 1
ATOM 647 O O . LYS B 1 2 ? -6.098 42.875 27.359 1 48.88 2 LYS B O 1
ATOM 652 N N . LYS B 1 3 ? -6.055 45 26.906 1 53.34 3 LYS B N 1
ATOM 653 C CA . LYS B 1 3 ? -6.125 44.844 25.469 1 53.34 3 LYS B CA 1
ATOM 654 C C . LYS B 1 3 ? -4.844 44.219 24.906 1 53.34 3 LYS B C 1
ATOM 656 O O . LYS B 1 3 ? -4.887 43.438 23.969 1 53.34 3 LYS B O 1
ATOM 661 N N . GLU B 1 4 ? -3.664 44.625 25.406 1 52.12 4 GLU B N 1
ATOM 662 C CA . GLU B 1 4 ? -2.342 44.156 25.016 1 52.12 4 GLU B CA 1
ATOM 663 C C . GLU B 1 4 ? -2.17 42.688 25.328 1 52.12 4 GLU B C 1
ATOM 665 O O . GLU B 1 4 ? -1.545 41.938 24.562 1 52.12 4 GLU B O 1
ATOM 670 N N . SER B 1 5 ? -2.764 42.281 26.562 1 54.5 5 SER B N 1
ATOM 671 C CA . SER B 1 5 ? -2.578 40.969 27.141 1 54.5 5 SER B CA 1
ATOM 672 C C . SER B 1 5 ? -3.314 39.906 26.344 1 54.5 5 SER B C 1
ATOM 674 O O . SER B 1 5 ? -2.82 38.781 26.172 1 54.5 5 SER B O 1
ATOM 676 N N . LEU B 1 6 ? -4.574 40.406 26.031 1 53.97 6 LEU B N 1
ATOM 677 C CA . LEU B 1 6 ? -5.371 39.438 25.281 1 53.97 6 LEU B CA 1
ATOM 678 C C . LEU B 1 6 ? -4.723 39.156 23.922 1 53.97 6 LEU B C 1
ATOM 680 O O . LEU B 1 6 ? -4.773 38.031 23.438 1 53.97 6 LEU B O 1
ATOM 684 N N . GLU B 1 7 ? -4.09 40.312 23.469 1 61.59 7 GLU B N 1
ATOM 685 C CA . GLU B 1 7 ? -3.475 40.156 22.141 1 61.59 7 GLU B CA 1
ATOM 686 C C . GLU B 1 7 ? -2.312 39.156 22.188 1 61.59 7 GLU B C 1
ATOM 688 O O . GLU B 1 7 ? -2.109 38.375 21.25 1 61.59 7 GLU B O 1
ATOM 693 N N . THR B 1 8 ? -1.716 39.25 23.516 1 66.88 8 THR B N 1
ATOM 694 C CA . THR B 1 8 ? -0.54 38.406 23.672 1 66.88 8 THR B CA 1
ATOM 695 C C . THR B 1 8 ? -0.947 36.938 23.844 1 66.88 8 THR B C 1
ATOM 697 O O . THR B 1 8 ? -0.341 36.031 23.266 1 66.88 8 THR B O 1
ATOM 700 N N . GLY B 1 9 ? -2.125 36.688 24.594 1 71.5 9 GLY B N 1
ATOM 701 C CA . GLY B 1 9 ? -2.568 35.312 24.859 1 71.5 9 GLY B CA 1
ATOM 702 C C . GLY B 1 9 ? -3.135 34.625 23.625 1 71.5 9 GLY B C 1
ATOM 703 O O . GLY B 1 9 ? -2.854 33.469 23.375 1 71.5 9 GLY B O 1
ATOM 704 N N . HIS B 1 10 ? -3.895 35.469 22.969 1 78.69 10 HIS B N 1
ATOM 705 C CA . HIS B 1 10 ? -4.512 34.906 21.75 1 78.69 10 HIS B CA 1
ATOM 706 C C . HIS B 1 10 ? -3.459 34.562 20.719 1 78.69 10 HIS B C 1
ATOM 708 O O . HIS B 1 10 ? -3.557 33.531 20.062 1 78.69 10 HIS B O 1
ATOM 714 N N . MET B 1 11 ? -2.432 35.438 20.641 1 78.75 11 MET B N 1
ATOM 715 C CA . MET B 1 11 ? -1.354 35.156 19.703 1 78.75 11 MET B CA 1
ATOM 716 C C . MET B 1 11 ? -0.571 33.906 20.094 1 78.75 11 MET B C 1
ATOM 718 O O . MET B 1 11 ? -0.22 33.094 19.25 1 78.75 11 MET B O 1
ATOM 722 N N . ALA B 1 12 ? -0.338 33.812 21.406 1 82.12 12 ALA B N 1
ATOM 723 C CA . ALA B 1 12 ? 0.352 32.656 21.922 1 82.12 12 ALA B CA 1
ATOM 724 C C . ALA B 1 12 ? -0.442 31.375 21.625 1 82.12 12 ALA B C 1
ATOM 726 O O . ALA B 1 12 ? 0.133 30.344 21.266 1 82.12 12 ALA B O 1
ATOM 727 N N . PHE B 1 13 ? -1.705 31.438 21.828 1 85.56 13 PHE B N 1
ATOM 728 C CA . PHE B 1 13 ? -2.588 30.312 21.547 1 85.56 13 PHE B CA 1
ATOM 729 C C . PHE B 1 13 ? -2.541 29.938 20.078 1 85.56 13 PHE B C 1
ATOM 731 O O . PHE B 1 13 ? -2.457 28.75 19.734 1 85.56 13 PHE B O 1
ATOM 738 N N . THR B 1 14 ? -2.598 30.922 19.172 1 87.94 14 THR B N 1
ATOM 739 C CA . THR B 1 14 ? -2.6 30.703 17.719 1 87.94 14 THR B CA 1
ATOM 740 C C . THR B 1 14 ? -1.269 30.109 17.266 1 87.94 14 THR B C 1
ATOM 742 O O . THR B 1 14 ? -1.238 29.203 16.422 1 87.94 14 THR B O 1
ATOM 745 N N . LEU B 1 15 ? -0.212 30.547 17.812 1 87.19 15 LEU B N 1
ATOM 746 C CA . LEU B 1 15 ? 1.107 30.031 17.453 1 87.19 15 LEU B CA 1
ATOM 747 C C . LEU B 1 15 ? 1.272 28.578 17.906 1 87.19 15 LEU B C 1
ATOM 749 O O . LEU B 1 15 ? 1.9 27.781 17.203 1 87.19 15 LEU B O 1
ATOM 753 N N . ALA B 1 16 ? 0.688 28.266 19.047 1 91.88 16 ALA B N 1
ATOM 754 C CA . ALA B 1 16 ? 0.706 26.891 19.516 1 91.88 16 ALA B CA 1
ATOM 755 C C . ALA B 1 16 ? -0.105 25.984 18.594 1 91.88 16 ALA B C 1
ATOM 757 O O . ALA B 1 16 ? 0.282 24.844 18.344 1 91.88 16 ALA B O 1
ATOM 758 N N . GLN B 1 17 ? -1.243 26.516 18.125 1 94.88 17 GLN B N 1
ATOM 759 C CA . GLN B 1 17 ? -2.066 25.766 17.188 1 94.88 17 GLN B CA 1
ATOM 760 C C . GLN B 1 17 ? -1.32 25.516 15.875 1 94.88 17 GLN B C 1
ATOM 762 O O . GLN B 1 17 ? -1.386 24.422 15.32 1 94.88 17 GLN B O 1
ATOM 767 N N . LEU B 1 18 ? -0.665 26.469 15.383 1 95.5 18 LEU B N 1
ATOM 768 C CA . LEU B 1 18 ? 0.134 26.328 14.172 1 95.5 18 LEU B CA 1
ATOM 769 C C . LEU B 1 18 ? 1.191 25.25 14.328 1 95.5 18 LEU B C 1
ATOM 771 O O . LEU B 1 18 ? 1.345 24.391 13.453 1 95.5 18 LEU B O 1
ATOM 775 N N . GLU B 1 19 ? 1.842 25.297 15.422 1 96.44 19 GLU B N 1
ATOM 776 C CA . GLU B 1 19 ? 2.889 24.312 15.68 1 96.44 19 GLU B CA 1
ATOM 777 C C . GLU B 1 19 ? 2.314 22.906 15.758 1 96.44 19 GLU B C 1
ATOM 779 O O . GLU B 1 19 ? 2.904 21.969 15.227 1 96.44 19 GLU B O 1
ATOM 784 N N . ALA B 1 20 ? 1.211 22.766 16.406 1 97.88 20 ALA B N 1
ATOM 785 C CA . ALA B 1 20 ? 0.566 21.453 16.531 1 97.88 20 ALA B CA 1
ATOM 786 C C . ALA B 1 20 ? 0.139 20.922 15.172 1 97.88 20 ALA B C 1
ATOM 788 O O . ALA B 1 20 ? 0.329 19.734 14.875 1 97.88 20 ALA B O 1
ATOM 789 N N . LEU B 1 21 ? -0.388 21.812 14.375 1 98.56 21 LEU B N 1
ATOM 790 C CA . LEU B 1 21 ? -0.836 21.391 13.047 1 98.56 21 LEU B CA 1
ATOM 791 C C . LEU B 1 21 ? 0.348 21 12.172 1 98.56 21 LEU B C 1
ATOM 793 O O . LEU B 1 21 ? 0.255 20.062 11.383 1 98.56 21 LEU B O 1
ATOM 797 N N . GLU B 1 22 ? 1.375 21.688 12.281 1 98.5 22 GLU B N 1
ATOM 798 C CA . GLU B 1 22 ? 2.58 21.344 11.531 1 98.5 22 GLU B CA 1
ATOM 799 C C . GLU B 1 22 ? 3.096 19.969 11.898 1 98.5 22 GLU B C 1
ATOM 801 O O . GLU B 1 22 ? 3.523 19.203 11.031 1 98.5 22 GLU B O 1
ATOM 806 N N . ILE B 1 23 ? 3.086 19.625 13.125 1 98.81 23 ILE B N 1
ATOM 807 C CA . ILE B 1 23 ? 3.537 18.312 13.602 1 98.81 23 ILE B CA 1
ATOM 808 C C . ILE B 1 23 ? 2.613 17.219 13.062 1 98.81 23 ILE B C 1
ATOM 810 O O . ILE B 1 23 ? 3.08 16.203 12.547 1 98.81 23 ILE B O 1
ATOM 814 N N . CYS B 1 24 ? 1.342 17.516 13.219 1 98.75 24 CYS B N 1
ATOM 815 C CA . CYS B 1 24 ? 0.372 16.547 12.727 1 98.75 24 CYS B CA 1
ATOM 816 C C . CYS B 1 24 ? 0.529 16.328 11.227 1 98.75 24 CYS B C 1
ATOM 818 O O . CYS B 1 24 ? 0.45 15.195 10.742 1 98.75 24 CYS B O 1
ATOM 820 N N . LEU B 1 25 ? 0.723 17.375 10.523 1 98.88 25 LEU B N 1
ATOM 821 C CA . LEU B 1 25 ? 0.903 17.281 9.086 1 98.88 25 LEU B CA 1
ATOM 822 C C . LEU B 1 25 ? 2.158 16.484 8.742 1 98.88 25 LEU B C 1
ATOM 824 O O . LEU B 1 25 ? 2.125 15.602 7.879 1 98.88 25 LEU B O 1
ATOM 828 N N . LYS B 1 26 ? 3.176 16.781 9.445 1 98.75 26 LYS B N 1
ATOM 829 C CA . LYS B 1 26 ? 4.41 16.031 9.227 1 98.75 26 LYS B CA 1
ATOM 830 C C . LYS B 1 26 ? 4.203 14.547 9.5 1 98.75 26 LYS B C 1
ATOM 832 O O . LYS B 1 26 ? 4.699 13.695 8.75 1 98.75 26 LYS B O 1
ATOM 837 N N . GLU B 1 27 ? 3.539 14.242 10.492 1 98.75 27 GLU B N 1
ATOM 838 C CA . GLU B 1 27 ? 3.268 12.852 10.844 1 98.75 27 GLU B CA 1
ATOM 839 C C . GLU B 1 27 ? 2.404 12.18 9.781 1 98.75 27 GLU B C 1
ATOM 841 O O . GLU B 1 27 ? 2.664 11.031 9.398 1 98.75 27 GLU B O 1
ATOM 846 N N . ALA B 1 28 ? 1.48 12.836 9.344 1 98.75 28 ALA B N 1
ATOM 847 C CA . ALA B 1 28 ? 0.597 12.289 8.32 1 98.75 28 ALA B CA 1
ATOM 848 C C . ALA B 1 28 ? 1.354 12.055 7.012 1 98.75 28 ALA B C 1
ATOM 850 O O . ALA B 1 28 ? 1.149 11.039 6.348 1 98.75 28 ALA B O 1
ATOM 851 N N . GLU B 1 29 ? 2.117 12.984 6.734 1 98.88 29 GLU B N 1
ATOM 852 C CA . GLU B 1 29 ? 2.895 12.859 5.504 1 98.88 29 GLU B CA 1
ATOM 853 C C . GLU B 1 29 ? 3.881 11.695 5.586 1 98.88 29 GLU B C 1
ATOM 855 O O . GLU B 1 29 ? 4.094 10.992 4.602 1 98.88 29 GLU B O 1
ATOM 860 N N . GLU B 1 30 ? 4.445 11.523 6.707 1 98.81 30 GLU B N 1
ATOM 861 C CA . GLU B 1 30 ? 5.363 10.406 6.91 1 98.81 30 GLU B CA 1
ATOM 862 C C . GLU B 1 30 ? 4.629 9.07 6.848 1 98.81 30 GLU B C 1
ATOM 864 O O . GLU B 1 30 ? 5.16 8.086 6.332 1 98.81 30 GLU B O 1
ATOM 869 N N . LYS B 1 31 ? 3.498 9.109 7.418 1 98.75 31 LYS B N 1
ATOM 870 C CA . LYS B 1 31 ? 2.658 7.918 7.324 1 98.75 31 LYS B CA 1
ATOM 871 C C . LYS B 1 31 ? 2.326 7.586 5.871 1 98.75 31 LYS B C 1
ATOM 873 O O . LYS B 1 31 ? 2.432 6.434 5.453 1 98.75 31 LYS B O 1
ATOM 878 N N . ALA B 1 32 ? 2.021 8.516 5.082 1 98.75 32 ALA B N 1
ATOM 879 C CA . ALA B 1 32 ? 1.698 8.32 3.674 1 98.75 32 ALA B CA 1
ATOM 880 C C . ALA B 1 32 ? 2.912 7.82 2.896 1 98.75 32 ALA B C 1
ATOM 882 O O . ALA B 1 32 ? 2.797 6.922 2.061 1 98.75 32 ALA B O 1
ATOM 883 N N . LYS B 1 33 ? 3.932 8.43 3.24 1 98.69 33 LYS B N 1
ATOM 884 C CA . LYS B 1 33 ? 5.168 8.016 2.586 1 98.69 33 LYS B CA 1
ATOM 885 C C . LYS B 1 33 ? 5.496 6.562 2.902 1 98.69 33 LYS B C 1
ATOM 887 O O . LYS B 1 33 ? 5.93 5.812 2.023 1 98.69 33 LYS B O 1
ATOM 892 N N . SER B 1 34 ? 5.355 6.137 4.074 1 98.81 34 SER B N 1
ATOM 893 C CA . SER B 1 34 ? 5.602 4.762 4.5 1 98.81 34 SER B CA 1
ATOM 894 C C . SER B 1 34 ? 4.66 3.789 3.799 1 98.81 34 SER B C 1
ATOM 896 O O . SE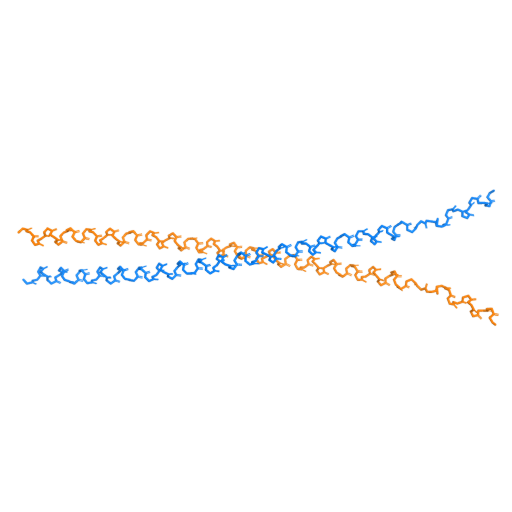R B 1 34 ? 5.094 2.748 3.301 1 98.81 34 SER B O 1
ATOM 898 N N . LEU B 1 35 ? 3.469 4.168 3.693 1 98.88 35 LEU B N 1
ATOM 899 C CA . LEU B 1 35 ? 2.473 3.324 3.041 1 98.88 35 LEU B CA 1
ATOM 900 C C . LEU B 1 35 ? 2.75 3.213 1.545 1 98.88 35 LEU B C 1
ATOM 902 O O . LEU B 1 35 ? 2.58 2.143 0.957 1 98.88 35 LEU B O 1
ATOM 906 N N . SER B 1 36 ? 3.15 4.273 1.031 1 98.69 36 SER B N 1
ATOM 907 C CA . SER B 1 36 ? 3.484 4.266 -0.39 1 98.69 36 SER B CA 1
ATOM 908 C C . SER B 1 36 ? 4.617 3.287 -0.684 1 98.69 36 SER B C 1
ATOM 910 O O . SER B 1 36 ? 4.578 2.562 -1.681 1 98.69 36 SER B O 1
ATOM 912 N N . LYS B 1 37 ? 5.57 3.303 0.188 1 98.75 37 LYS B N 1
ATOM 913 C CA . LYS B 1 37 ? 6.691 2.381 0.035 1 98.75 37 LYS B CA 1
ATOM 914 C C . LYS B 1 37 ? 6.242 0.932 0.196 1 98.75 37 LYS B C 1
ATOM 916 O O . LYS B 1 37 ? 6.668 0.055 -0.558 1 98.75 37 LYS B O 1
ATOM 921 N N . GLN B 1 38 ? 5.445 0.763 1.071 1 98.56 38 GLN B N 1
ATOM 922 C CA . GLN B 1 38 ? 4.93 -0.58 1.311 1 98.56 38 GLN B CA 1
ATOM 923 C C . GLN B 1 38 ? 4.086 -1.062 0.134 1 98.56 38 GLN B C 1
ATOM 925 O O . GLN B 1 38 ? 4.184 -2.221 -0.275 1 98.56 38 GLN B O 1
ATOM 930 N N . LEU B 1 39 ? 3.338 -0.195 -0.365 1 98.62 39 LEU B N 1
ATOM 931 C CA . LEU B 1 39 ? 2.496 -0.533 -1.508 1 98.62 39 LEU B CA 1
ATOM 932 C C . LEU B 1 39 ? 3.346 -0.864 -2.73 1 98.62 39 LEU B C 1
ATOM 934 O O . LEU B 1 39 ? 3.074 -1.837 -3.436 1 98.62 39 LEU B O 1
ATOM 938 N N . ALA B 1 40 ? 4.301 -0.114 -2.91 1 97.75 40 ALA B N 1
ATOM 939 C CA . ALA B 1 40 ? 5.211 -0.39 -4.02 1 97.75 40 ALA B CA 1
ATOM 940 C C . ALA B 1 40 ? 5.863 -1.761 -3.867 1 97.75 40 ALA B C 1
ATOM 942 O O . ALA B 1 40 ? 5.977 -2.514 -4.84 1 97.75 40 ALA B O 1
ATOM 943 N N . ALA B 1 41 ? 6.316 -2.154 -2.693 1 97.88 41 ALA B N 1
ATOM 944 C CA . ALA B 1 41 ? 6.918 -3.457 -2.43 1 97.88 41 ALA B CA 1
ATOM 945 C C . ALA B 1 41 ? 5.918 -4.586 -2.676 1 97.88 41 ALA B C 1
ATOM 947 O O . ALA B 1 41 ? 6.277 -5.629 -3.221 1 97.88 41 ALA B O 1
ATOM 948 N N . SER B 1 42 ? 4.766 -4.285 -2.324 1 98.25 42 SER B N 1
ATOM 949 C CA . SER B 1 42 ? 3.709 -5.273 -2.516 1 98.25 42 SER B CA 1
ATOM 950 C C . SER B 1 42 ? 3.461 -5.539 -3.996 1 98.25 42 SER B C 1
ATOM 952 O O . SER B 1 42 ? 3.232 -6.684 -4.398 1 98.25 42 SER B O 1
ATOM 954 N N . GLU B 1 43 ? 3.562 -4.531 -4.727 1 96.88 43 GLU B N 1
ATOM 955 C CA . GLU B 1 43 ? 3.377 -4.672 -6.168 1 96.88 43 GLU B CA 1
ATOM 956 C C . GLU B 1 43 ? 4.48 -5.531 -6.781 1 96.88 43 GLU B C 1
ATOM 958 O O . GLU B 1 43 ? 4.219 -6.332 -7.684 1 96.88 43 GLU B O 1
ATOM 963 N N . GLY B 1 44 ? 5.629 -5.371 -6.258 1 97.12 44 GLY B N 1
ATOM 964 C CA . GLY B 1 44 ? 6.719 -6.246 -6.668 1 97.12 44 GLY B CA 1
ATOM 965 C C . GLY B 1 44 ? 6.48 -7.703 -6.324 1 97.12 44 GLY B C 1
ATOM 966 O O . GLY B 1 44 ? 6.754 -8.594 -7.133 1 97.12 44 GLY B O 1
ATOM 967 N N . THR B 1 45 ? 5.996 -7.898 -5.156 1 97.38 45 THR B N 1
ATOM 968 C CA . THR B 1 45 ? 5.672 -9.25 -4.715 1 97.38 45 THR B CA 1
ATOM 969 C C . THR B 1 45 ? 4.562 -9.844 -5.574 1 97.38 45 THR B C 1
ATOM 971 O O . THR B 1 45 ? 4.645 -11.008 -5.992 1 97.38 45 THR B O 1
ATOM 974 N N . LYS B 1 46 ? 3.635 -9.039 -5.844 1 98.31 46 LYS B N 1
ATOM 975 C CA . LYS B 1 46 ? 2.521 -9.461 -6.691 1 98.31 46 LYS B CA 1
ATOM 976 C C . LYS B 1 46 ? 3.012 -9.891 -8.07 1 98.31 46 LYS B C 1
ATOM 978 O O . LYS B 1 46 ? 2.582 -10.922 -8.594 1 98.31 46 LYS B O 1
ATOM 983 N N . SER B 1 47 ? 3.881 -9.18 -8.617 1 98.25 47 SER B N 1
ATOM 984 C CA . SER B 1 47 ? 4.426 -9.469 -9.938 1 98.25 47 SER B CA 1
ATOM 985 C C . SER B 1 47 ? 5.176 -10.797 -9.953 1 98.25 47 SER B C 1
ATOM 987 O O . SER B 1 47 ? 5.008 -11.609 -10.867 1 98.25 47 SER B O 1
ATOM 989 N N . LYS B 1 48 ? 5.945 -11.039 -8.898 1 98.56 48 LYS B N 1
ATOM 990 C CA . LYS B 1 48 ? 6.707 -12.273 -8.781 1 98.56 48 LYS B CA 1
ATOM 991 C C . LYS B 1 48 ? 5.777 -13.477 -8.633 1 98.56 48 LYS B C 1
ATOM 993 O O . LYS B 1 48 ? 6.027 -14.539 -9.211 1 98.56 48 LYS B O 1
ATOM 998 N N . LEU B 1 49 ? 4.758 -13.297 -7.938 1 98.81 49 LEU B N 1
ATOM 999 C CA . LEU B 1 49 ? 3.801 -14.375 -7.734 1 98.81 49 LEU B CA 1
ATOM 1000 C C . LEU B 1 49 ? 3.059 -14.695 -9.023 1 98.81 49 LEU B C 1
ATOM 1002 O O . LEU B 1 49 ? 2.803 -15.867 -9.328 1 98.81 49 LEU B O 1
ATOM 1006 N N . LEU B 1 50 ? 2.781 -13.664 -9.82 1 98.81 50 LEU B N 1
ATOM 1007 C CA . LEU B 1 50 ? 2.107 -13.875 -11.094 1 98.81 50 LEU B CA 1
ATOM 1008 C C . LEU B 1 50 ? 3.012 -14.625 -12.07 1 98.81 50 LEU B C 1
ATOM 1010 O O . LEU B 1 50 ? 2.547 -15.484 -12.82 1 98.81 50 LEU B O 1
ATOM 1014 N N . GLU B 1 51 ? 4.219 -14.266 -12.016 1 98.62 51 GLU B N 1
ATOM 1015 C CA . GLU B 1 51 ? 5.18 -14.992 -12.844 1 98.62 51 GLU B CA 1
ATOM 1016 C C . GLU B 1 51 ? 5.285 -16.453 -12.43 1 98.62 51 GLU B C 1
ATOM 1018 O O . GLU B 1 51 ? 5.352 -17.344 -13.273 1 98.62 51 GLU B O 1
ATOM 1023 N N . GLN B 1 52 ? 5.332 -16.656 -11.18 1 98.75 52 GLN B N 1
ATOM 1024 C CA . GLN B 1 52 ? 5.395 -18.016 -10.648 1 98.75 52 GLN B CA 1
ATOM 1025 C C . GLN B 1 52 ? 4.156 -18.812 -11.047 1 98.75 52 GLN B C 1
ATOM 1027 O O . GLN B 1 52 ? 4.262 -19.984 -11.43 1 98.75 52 GLN B O 1
ATOM 1032 N N . VAL B 1 53 ? 3.061 -18.234 -11 1 98.75 53 VAL B N 1
ATOM 1033 C CA . VAL B 1 53 ? 1.815 -18.891 -11.406 1 98.75 53 VAL B CA 1
ATOM 1034 C C . VAL B 1 53 ? 1.885 -19.266 -12.883 1 98.75 53 VAL B C 1
ATOM 1036 O O . VAL B 1 53 ? 1.557 -20.391 -13.258 1 98.75 53 VAL B O 1
ATOM 1039 N N . SER B 1 54 ? 2.344 -18.375 -13.609 1 98.56 54 SER B N 1
ATOM 1040 C CA . SER B 1 54 ? 2.457 -18.609 -15.047 1 98.56 54 SER B CA 1
ATOM 1041 C C . SER B 1 54 ? 3.393 -19.781 -15.344 1 98.56 54 SER B C 1
ATOM 1043 O O . SER B 1 54 ? 3.07 -20.656 -16.156 1 98.56 54 SER B O 1
ATOM 1045 N N . TRP B 1 55 ? 4.512 -19.781 -14.703 1 98.12 55 TRP B N 1
ATOM 1046 C CA . TRP B 1 55 ? 5.496 -20.844 -14.891 1 98.12 55 TRP B CA 1
ATOM 1047 C C . TRP B 1 55 ? 4.922 -22.188 -14.492 1 98.12 55 TRP B C 1
ATOM 1049 O O . TRP B 1 55 ? 5.078 -23.172 -15.219 1 98.12 55 TRP B O 1
ATOM 1059 N N . LEU B 1 56 ? 4.172 -22.25 -13.484 1 97.56 56 LEU B N 1
ATOM 1060 C CA . LEU B 1 56 ? 3.584 -23.5 -12.992 1 97.56 56 LEU B CA 1
ATOM 1061 C C . LEU B 1 56 ? 2.482 -23.984 -13.922 1 97.56 56 LEU B C 1
ATOM 1063 O O . LEU B 1 56 ? 2.355 -25.188 -14.164 1 97.56 56 LEU B O 1
ATOM 1067 N N . GLU B 1 57 ? 1.732 -23.016 -14.438 1 97.12 57 GLU B N 1
ATOM 1068 C CA . GLU B 1 57 ? 0.689 -23.375 -15.398 1 97.12 57 GLU B CA 1
ATOM 1069 C C . GLU B 1 57 ? 1.288 -23.938 -16.688 1 97.12 57 GLU B C 1
ATOM 1071 O O . GLU B 1 57 ? 0.764 -24.891 -17.25 1 97.12 57 GLU B O 1
ATOM 1076 N N . GLU B 1 58 ? 2.369 -23.391 -17.109 1 94.88 58 GLU B N 1
ATOM 1077 C CA . GLU B 1 58 ? 3.049 -23.875 -18.312 1 94.88 58 GLU B CA 1
ATOM 1078 C C . GLU B 1 58 ? 3.609 -25.281 -18.094 1 94.88 58 GLU B C 1
ATOM 1080 O O . GLU B 1 58 ? 3.486 -26.141 -18.984 1 94.88 58 GLU B O 1
ATOM 1085 N N . LYS B 1 59 ? 4.121 -25.469 -16.938 1 91.19 59 LYS B N 1
ATOM 1086 C CA . LYS B 1 59 ? 4.668 -26.781 -16.625 1 91.19 59 LYS B CA 1
ATOM 1087 C C . LYS B 1 59 ? 3.564 -27.828 -16.547 1 91.19 59 LYS B C 1
ATOM 1089 O O . LYS B 1 59 ? 3.736 -28.953 -17.031 1 91.19 59 LYS B O 1
ATOM 1094 N N . LEU B 1 60 ? 2.525 -27.453 -16 1 88.94 60 LEU B N 1
ATOM 1095 C CA . LEU B 1 60 ? 1.387 -28.359 -15.891 1 88.94 60 LEU B CA 1
ATOM 1096 C C . LEU B 1 60 ? 0.789 -28.656 -17.266 1 88.94 60 LEU B C 1
ATOM 1098 O O . LEU B 1 60 ? 0.409 -29.797 -17.547 1 88.94 60 LEU B O 1
ATOM 1102 N N . GLY B 1 61 ? 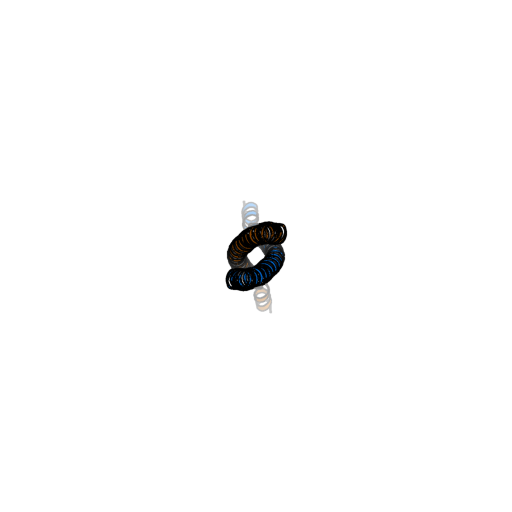0.772 -27.656 -18 1 85.38 61 GLY B N 1
ATOM 1103 C CA . GLY B 1 61 ? 0.267 -27.828 -19.344 1 85.38 61 GLY B CA 1
ATOM 1104 C C . GLY B 1 61 ? 1.142 -28.734 -20.2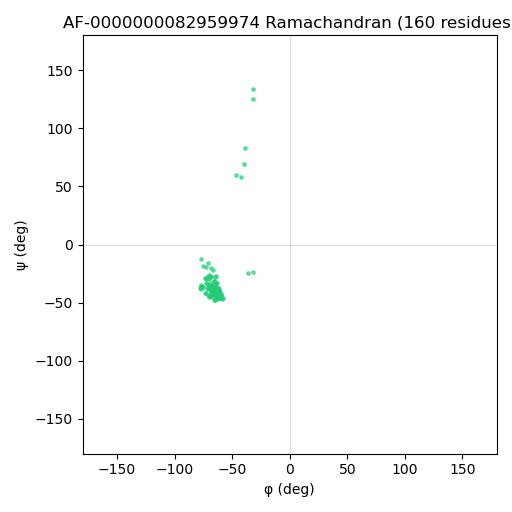03 1 85.38 61 GLY B C 1
ATOM 1105 O O . GLY B 1 61 ? 0.635 -29.531 -20.984 1 85.38 61 GLY B O 1
ATOM 1106 N N . ALA B 1 62 ? 2.387 -28.719 -20.031 1 83.81 62 ALA B N 1
ATOM 1107 C CA . ALA B 1 62 ? 3.342 -29.531 -20.766 1 83.81 62 ALA B CA 1
ATOM 1108 C C . ALA B 1 62 ? 3.256 -31 -20.328 1 83.81 62 ALA B C 1
ATOM 1110 O O . ALA B 1 62 ? 3.352 -31.906 -21.156 1 83.81 62 ALA B O 1
ATOM 1111 N N . LEU B 1 63 ? 2.963 -31.219 -19.094 1 78.06 63 LEU B N 1
ATOM 1112 C CA . LEU B 1 63 ? 2.848 -32.594 -18.578 1 78.06 63 LEU B CA 1
ATOM 1113 C C . LEU B 1 63 ? 1.521 -33.219 -19 1 78.06 63 LEU B C 1
ATOM 1115 O O . LEU B 1 63 ? 1.456 -34.406 -19.281 1 78.06 63 LEU B O 1
ATOM 1119 N N . ASP B 1 64 ? 0.598 -32.469 -18.984 1 73.19 64 ASP B N 1
ATOM 1120 C CA . ASP B 1 64 ? -0.71 -32.969 -19.406 1 73.19 64 ASP B CA 1
ATOM 1121 C C . ASP B 1 64 ? -0.701 -33.375 -20.875 1 73.19 64 ASP B C 1
ATOM 1123 O O . ASP B 1 64 ? -1.352 -34.344 -21.281 1 73.19 64 ASP B O 1
ATOM 1127 N N . HIS B 1 65 ? 0.017 -32.594 -21.703 1 70.06 65 HIS B N 1
ATOM 1128 C CA . HIS B 1 65 ? 0.133 -32.938 -23.125 1 70.06 65 HIS B CA 1
ATOM 1129 C C . HIS B 1 65 ? 0.959 -34.188 -23.328 1 70.06 65 HIS B C 1
ATOM 1131 O O . HIS B 1 65 ? 0.701 -34.969 -24.25 1 70.06 65 HIS B O 1
ATOM 1137 N N . LYS B 1 66 ? 1.912 -34.469 -22.578 1 65.75 66 LYS B N 1
ATOM 1138 C CA . LYS B 1 66 ? 2.68 -35.688 -22.641 1 65.75 66 LYS B CA 1
ATOM 1139 C C . LYS B 1 66 ? 1.835 -36.906 -22.188 1 65.75 66 LYS B C 1
ATOM 1141 O O . LYS B 1 66 ? 1.895 -37.969 -22.797 1 65.75 66 LYS B O 1
ATOM 1146 N N . GLU B 1 67 ? 1.163 -36.688 -21.141 1 58 67 GLU B N 1
ATOM 1147 C CA . GLU B 1 67 ? 0.296 -37.781 -20.719 1 58 67 GLU B CA 1
ATOM 1148 C C . GLU B 1 67 ? -0.849 -38 -21.703 1 58 67 GLU B C 1
ATOM 1150 O O . GLU B 1 67 ? -1.268 -39.156 -21.938 1 58 67 GLU B O 1
ATOM 1155 N N . GLY B 1 68 ? -1.392 -37 -22.094 1 57.28 68 GLY B N 1
ATOM 1156 C CA . GLY B 1 68 ? -2.459 -37.094 -23.078 1 57.28 68 GLY B CA 1
ATOM 1157 C C . GLY B 1 68 ? -1.969 -37.531 -24.453 1 57.28 68 GLY B C 1
ATOM 1158 O O . GLY B 1 68 ? -2.746 -38.031 -25.266 1 57.28 68 GLY B O 1
ATOM 1159 N N . SER B 1 69 ? -0.799 -37 -24.734 1 50.94 69 SER B N 1
ATOM 1160 C CA . SER B 1 69 ? -0.242 -37.469 -26 1 50.94 69 SER B CA 1
ATOM 1161 C C . SER B 1 69 ? 0.215 -38.938 -25.891 1 50.94 69 SER B C 1
ATOM 1163 O O . SER B 1 69 ? 0.744 -39.5 -26.859 1 50.94 69 SER B O 1
ATOM 1165 N N . GLY B 1 70 ? 0.39 -39.531 -24.766 1 49.88 70 GLY B N 1
ATOM 1166 C CA . GLY B 1 70 ? 0.592 -40.969 -24.766 1 49.88 70 GLY B CA 1
ATOM 1167 C C . GLY B 1 70 ? -0.281 -41.688 -25.781 1 49.88 70 GLY B C 1
ATOM 1168 O O . GLY B 1 70 ? -1.509 -41.594 -25.734 1 49.88 70 GLY B O 1
ATOM 1169 N N . GLU B 1 71 ? 0.064 -41.75 -26.922 1 46.16 71 GLU B N 1
ATOM 1170 C CA . GLU B 1 71 ? -0.423 -42.375 -28.125 1 46.16 71 GLU B CA 1
ATOM 1171 C C . GLU B 1 71 ? -1.133 -43.688 -27.812 1 46.16 71 GLU B C 1
ATOM 1173 O O . GLU B 1 71 ? -0.708 -44.438 -26.922 1 46.16 71 GLU B O 1
ATOM 1178 N N . PRO B 1 72 ? -2.393 -43.875 -28.25 1 46.53 72 PRO B N 1
ATOM 1179 C CA . PRO B 1 72 ? -3.121 -45.125 -28.375 1 46.53 72 PRO B CA 1
ATOM 1180 C C . PRO B 1 72 ? -2.264 -46.25 -28.953 1 46.53 72 PRO B C 1
ATOM 1182 O O . PRO B 1 72 ? -1.815 -46.156 -30.094 1 46.53 72 PRO B O 1
ATOM 1185 N N . TYR B 1 73 ? -1.229 -46.625 -28.438 1 44.44 73 TYR B N 1
ATOM 1186 C CA . TYR B 1 73 ? -0.668 -47.844 -28.984 1 44.44 73 TYR B CA 1
ATOM 1187 C C . TYR B 1 73 ? -1.772 -48.812 -29.375 1 44.44 73 TYR B C 1
ATOM 1189 O O . TYR B 1 73 ? -1.509 -49.844 -30.031 1 44.44 73 TYR B O 1
ATOM 1197 N N . LYS B 1 74 ? -2.934 -48.719 -28.797 1 43.03 74 LYS B N 1
ATOM 1198 C CA . LYS B 1 74 ? -3.998 -49.656 -29.078 1 43.03 74 LYS B CA 1
ATOM 1199 C C . LYS B 1 74 ? -4.48 -49.562 -30.531 1 43.03 74 LYS B C 1
ATOM 1201 O O . LYS B 1 74 ? -5.113 -50.469 -31.047 1 43.03 74 LYS B O 1
ATOM 1206 N N . LYS B 1 75 ? -4.379 -48.5 -31.156 1 43.72 75 LYS B N 1
ATOM 1207 C CA . LYS B 1 75 ? -5.066 -48.5 -32.438 1 43.72 75 LYS B CA 1
ATOM 1208 C C . LYS B 1 75 ? -4.273 -49.312 -33.469 1 43.72 75 LYS B C 1
ATOM 1210 O O . LYS B 1 75 ? -4.816 -49.719 -34.5 1 43.72 75 LYS B O 1
ATOM 1215 N N . MET B 1 76 ? -3.023 -49.281 -33.469 1 39.09 76 MET B N 1
ATOM 1216 C CA . MET B 1 76 ? -2.406 -49.969 -34.594 1 39.09 76 MET B CA 1
ATOM 1217 C C . MET B 1 76 ? -2.607 -51.469 -34.5 1 39.09 76 MET B C 1
ATOM 1219 O O . MET B 1 76 ? -2.283 -52.219 -35.438 1 39.09 76 MET B O 1
ATOM 1223 N N . VAL B 1 77 ? -2.779 -52.062 -33.25 1 39.25 77 VAL B N 1
ATOM 1224 C CA . VAL B 1 77 ? -2.812 -53.531 -33.281 1 39.25 77 VAL B CA 1
ATOM 1225 C C . VAL B 1 77 ? -4.098 -54 -33.969 1 39.25 77 VAL B C 1
ATOM 1227 O O . VAL B 1 77 ? -4.266 -55.188 -34.219 1 39.25 77 VAL B O 1
ATOM 1230 N N . LEU B 1 78 ? -5.098 -53.094 -33.812 1 38.47 78 LEU B N 1
ATOM 1231 C CA . LEU B 1 78 ? -6.281 -53.75 -34.344 1 38.47 78 LEU B CA 1
ATOM 1232 C C . LEU B 1 78 ? -6.234 -53.812 -35.875 1 38.47 78 LEU B C 1
ATOM 1234 O O . LEU B 1 78 ? -7.078 -54.438 -36.5 1 38.47 78 LEU B O 1
ATOM 1238 N N . ALA B 1 79 ? -5.566 -52.844 -36.469 1 40.47 79 ALA B N 1
ATOM 1239 C CA . ALA B 1 79 ? -5.785 -52.938 -37.906 1 40.47 79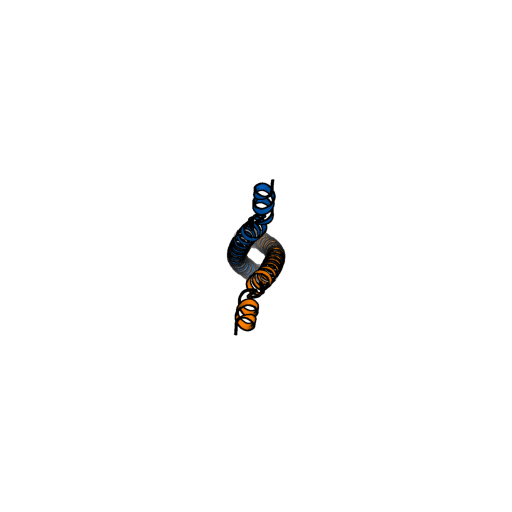 ALA B CA 1
ATOM 1240 C C . ALA B 1 79 ? -5.094 -54.156 -38.469 1 40.47 79 ALA B C 1
ATOM 1242 O O . ALA B 1 79 ? -5.422 -54.594 -39.594 1 40.47 79 ALA B O 1
ATOM 1243 N N . LYS B 1 80 ? -3.988 -54.562 -37.844 1 41.22 80 LYS B N 1
ATOM 1244 C CA . LYS B 1 80 ? -3.428 -55.656 -38.625 1 41.22 80 LYS B CA 1
ATOM 1245 C C . LYS B 1 80 ? -4.348 -56.875 -38.594 1 41.22 80 LYS B C 1
ATOM 1247 O O . LYS B 1 80 ? -4.113 -57.875 -39.281 1 41.22 80 LYS B O 1
ATOM 1252 N N . ASP B 1 81 ? -5.23 -56.938 -37.531 1 41.88 81 ASP B N 1
ATOM 1253 C CA . ASP B 1 81 ? -5.91 -58.219 -37.562 1 41.88 81 ASP B CA 1
ATOM 1254 C C . ASP B 1 81 ? -6.98 -58.25 -38.656 1 41.88 81 ASP B C 1
ATOM 1256 O O . ASP B 1 81 ? -7.539 -59.312 -38.969 1 41.88 81 ASP B O 1
ATOM 1260 N N . GLN B 1 82 ? -7.363 -56.969 -39.094 1 31.3 82 GLN B N 1
ATOM 1261 C CA . GLN B 1 82 ? -8.289 -57.281 -40.188 1 31.3 82 GLN B CA 1
ATOM 1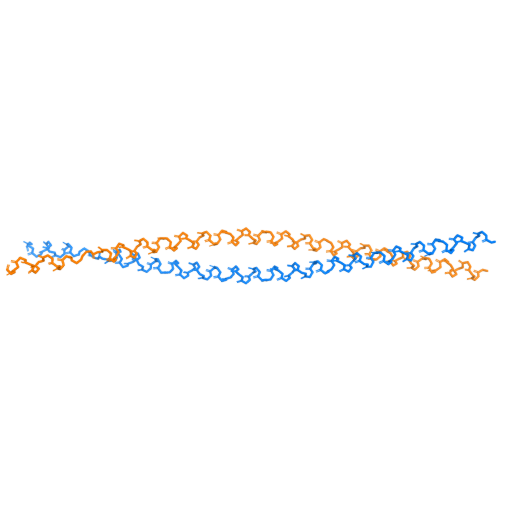262 C C . GLN B 1 82 ? -7.547 -57.625 -41.469 1 31.3 82 GLN B C 1
ATOM 1264 O O . GLN B 1 82 ? -6.469 -57.094 -41.719 1 31.3 82 GLN B O 1
#

Solvent-accessible surface area (backbone atoms only — not comparable to full-atom values): 8803 Å² total; per-residue (Å²): 116,65,70,63,47,50,54,49,50,53,48,51,51,51,52,50,50,44,53,52,45,50,50,52,32,51,51,32,45,50,50,28,52,52,42,49,53,51,40,54,53,47,51,52,51,45,53,53,48,52,50,50,42,49,52,46,51,51,52,47,52,52,51,50,48,53,61,65,55,58,63,70,70,65,60,66,64,57,55,69,74,100,115,65,71,64,46,50,52,49,50,52,48,52,51,52,53,51,50,43,53,52,43,50,50,52,32,52,51,31,45,51,51,28,52,52,41,51,52,50,40,54,52,47,52,52,51,45,52,53,48,52,50,50,41,50,53,49,52,53,52,46,53,54,49,51,48,52,61,64,54,54,65,71,68,65,60,65,63,55,56,71,74,102

Organism: Crocuta crocuta (NCBI:txid9678)

Secondary structure (DSSP, 8-state):
-HHHHHHHHHHHHHHHHHHHHHHHHHHHHHHHHHHHHHHHHHHHHHHHHHHHHHHHHHHHHHHHHHHH----SHHHHHHTT-/-HHHHHHHHHHHHHHHHHHHHHHHHHHHHHHHHHHHHHHHHHHHHHHHHHHHHHHHHHHHHHHHHHHH-S--SHHHHHHTT-

Radius of gyration: 36.4 Å; Cα contacts (8 Å, |Δi|>4): 71; chains: 2; bounding box: 23×121×70 Å

InterPro domains:
  IPR038817 Coiled-coil domain-containing protein 192 [PF27954] (18-82)
  IPR038817 Coiled-coil domain-containing protein 192 [PTHR38580] (2-82)

Foldseek 3Di:
DVVVVVVVVVVVVVVVVVVVVVVVVVVVVVVVVVVVVVVVVVVVVVVVVVVVVVVVVVVVVVVVCVVVVPDPPVPVVVVVVD/DVVVVVVVVVVVVVVVVVVVVVVVVVVVVVVVVVVVVVVVVVVVVVVVVVVVVVVVVVVVVVVVCVVVPPDCPVPVVVVVVD

pLDDT: mean 79.97, std 22.65, range [30.53, 98.88]

Sequence (164 aa):
LKKESLETGHMAFTLAQLEALEICLKEAEEKAKSLSKQLAASEGTKSKLLEQVSWLEEKLGALDHKEGSGEPYKKMVLAKDQLKKESLETGHMAFTLAQLEALEICLKEAEEKAKSLSKQLAASEGTKSKLLEQVSWLEEKLGALDHKEGSGEPYKKMVLAKDQ